Protein AF-A0A060HTQ5-F1 (afdb_monomer_lite)

Radius of gyration: 19.36 Å; chains: 1; bounding box: 30×70×46 Å

Foldseek 3Di:
DQPDFDWAFLLVQLVVQCVVPVHDSVVSSVVSVCCVPVPCVVVLQKDWPAFAADPDDDPCCNVRHGITMGGDLVNLLVVLQDPVDDLVSSLVSVLSSLVVDPVNVPDPCNVVLNVCCVVPVPVSSVLLNVLLVCVVVVNDVDSCPSPDDDPDPDPPDD

Sequence (158 aa):
MAQQVSSITKRVLAKQMARRFGMSLRNAYTHTYTELNESLIPGGIVEQDGAVPATRGPRIFQLDGVPCFRLSGLGMLLACCLDEIDIDRRALLFRQYLDSDRSWRRDPRKDELLSHLKAYPEFTLELLKHGASQYLEGKADHPLSAFPTRKRKSPAST

Organism: NCBI:txid926571

Secondary structure (DSSP, 8-state):
-------EEHHHHHHHHHHHHT--HHHHHHHHHHIIIIIITTTTSEEEEEEEPPSSS-HHHHHH-EEEEEE-HHHHHHHTT-TTS-HHHHHHHHHHHHHH-HHHHT-THHHHHHHHHHH-HHHHHHHHHHHHHHHHTTS-SSGGGGSPP--PPPPP--

Structure (mmCIF, N/CA/C/O backbone):
data_AF-A0A060HTQ5-F1
#
_entry.id   AF-A0A060HTQ5-F1
#
loop_
_atom_site.group_PDB
_atom_site.id
_atom_site.type_symbol
_atom_site.label_atom_id
_atom_site.label_alt_id
_atom_site.label_comp_id
_atom_site.label_asym_id
_atom_site.label_entity_id
_atom_site.label_seq_id
_atom_site.pdbx_PDB_ins_code
_atom_site.Cartn_x
_atom_site.Cartn_y
_atom_site.Cartn_z
_atom_site.occupancy
_atom_site.B_iso_or_equiv
_atom_site.auth_seq_id
_atom_site.auth_comp_id
_atom_site.auth_asym_id
_atom_site.auth_atom_id
_atom_site.pdbx_PDB_model_num
ATOM 1 N N . MET A 1 1 ? -14.066 -12.418 -12.191 1.00 26.75 1 MET A N 1
ATOM 2 C CA . MET A 1 1 ? -13.487 -11.225 -12.842 1.00 26.75 1 MET A CA 1
ATOM 3 C C . MET A 1 1 ? -12.498 -10.616 -11.865 1.00 26.75 1 MET A C 1
ATOM 5 O O . MET A 1 1 ? -12.899 -10.337 -10.745 1.00 26.75 1 MET A O 1
ATOM 9 N N . ALA A 1 2 ? -11.209 -10.545 -12.209 1.00 29.58 2 ALA A N 1
ATOM 10 C CA . ALA A 1 2 ? -10.210 -9.954 -11.321 1.00 29.58 2 ALA A CA 1
ATOM 11 C C . ALA A 1 2 ? -10.485 -8.450 -11.242 1.00 29.58 2 ALA A C 1
ATOM 13 O O . ALA A 1 2 ? -10.435 -7.761 -12.257 1.00 29.58 2 ALA A O 1
ATOM 14 N N . GLN A 1 3 ? -10.868 -7.969 -10.065 1.00 35.91 3 GLN A N 1
ATOM 15 C CA . GLN A 1 3 ? -11.122 -6.557 -9.832 1.00 35.91 3 GLN A CA 1
ATOM 16 C C . GLN A 1 3 ? -9.778 -5.833 -9.969 1.00 35.91 3 GLN A C 1
ATOM 18 O O . GLN A 1 3 ? -8.891 -5.990 -9.135 1.00 35.91 3 GLN A O 1
ATOM 23 N N . GLN A 1 4 ? -9.589 -5.146 -11.094 1.00 42.00 4 GLN A N 1
ATOM 24 C CA . GLN A 1 4 ? -8.350 -4.458 -11.427 1.00 42.00 4 GLN A CA 1
ATOM 25 C C . GLN A 1 4 ? -8.145 -3.324 -10.415 1.00 42.00 4 GLN A C 1
ATOM 27 O O . GLN A 1 4 ? -8.977 -2.421 -10.308 1.00 42.00 4 GLN A O 1
ATOM 32 N N . VAL A 1 5 ? -7.067 -3.397 -9.632 1.00 53.59 5 VAL A N 1
ATOM 33 C CA . VAL A 1 5 ? -6.632 -2.291 -8.772 1.00 53.59 5 VAL A CA 1
ATOM 34 C C . VAL A 1 5 ? -6.407 -1.090 -9.689 1.00 53.59 5 VAL A C 1
ATOM 36 O O . VAL A 1 5 ? -5.666 -1.187 -10.663 1.00 53.59 5 VAL A O 1
ATOM 39 N N . SER A 1 6 ? -7.097 0.023 -9.437 1.00 69.19 6 SER A N 1
ATOM 40 C CA . SER A 1 6 ? -7.056 1.191 -10.319 1.00 69.19 6 SER A CA 1
ATOM 41 C C . SER A 1 6 ? -5.639 1.772 -10.376 1.00 69.19 6 SER A C 1
ATOM 43 O O . SER A 1 6 ? -5.174 2.354 -9.395 1.00 69.19 6 SER A O 1
ATOM 45 N N . SER A 1 7 ? -4.961 1.629 -11.512 1.00 79.56 7 SER A N 1
ATOM 46 C CA . SER A 1 7 ? -3.643 2.216 -11.754 1.00 79.56 7 SER A CA 1
ATOM 47 C C . SER A 1 7 ? -3.751 3.729 -11.988 1.00 79.56 7 SER A C 1
ATOM 49 O O . SER A 1 7 ? -4.647 4.183 -12.704 1.00 79.56 7 SER A O 1
ATOM 51 N N . ILE A 1 8 ? -2.838 4.524 -11.427 1.00 88.06 8 ILE A N 1
ATOM 52 C CA . ILE A 1 8 ? -2.872 5.994 -11.479 1.00 88.06 8 ILE A CA 1
ATOM 53 C C . ILE A 1 8 ? -1.564 6.572 -12.031 1.00 88.06 8 ILE A C 1
ATOM 55 O O . ILE A 1 8 ? -0.475 6.110 -11.705 1.00 88.06 8 ILE A O 1
ATOM 59 N N . THR A 1 9 ? -1.641 7.617 -12.858 1.00 90.38 9 THR A N 1
ATOM 60 C CA . THR A 1 9 ? -0.435 8.333 -13.317 1.00 90.38 9 THR A CA 1
ATOM 61 C C . THR A 1 9 ? 0.075 9.304 -12.249 1.00 90.38 9 THR A C 1
ATOM 63 O O . THR A 1 9 ? -0.713 9.888 -11.497 1.00 90.38 9 THR A O 1
ATOM 66 N N . LYS A 1 10 ? 1.388 9.587 -12.249 1.00 87.75 10 LYS A N 1
ATOM 67 C CA . LYS A 1 10 ? 2.024 10.549 -11.317 1.00 87.75 10 LYS A CA 1
ATOM 68 C C . LYS A 1 10 ? 1.311 11.903 -11.287 1.00 87.75 10 LYS A C 1
ATOM 70 O O . LYS A 1 10 ? 1.110 12.492 -10.231 1.00 87.75 10 LYS A O 1
ATOM 75 N N . ARG A 1 11 ? 0.877 12.392 -12.454 1.00 88.75 11 ARG A N 1
ATOM 76 C CA . ARG A 1 11 ? 0.183 13.681 -12.582 1.00 88.75 11 ARG A CA 1
ATOM 77 C C . ARG A 1 11 ? -1.183 13.684 -11.899 1.00 88.75 11 ARG A C 1
ATOM 79 O O . ARG A 1 11 ? -1.560 14.703 -11.324 1.00 88.75 11 ARG A O 1
ATOM 86 N N . VAL A 1 12 ? -1.945 12.593 -11.998 1.00 91.50 12 VAL A N 1
ATOM 87 C CA . VAL A 1 12 ? -3.253 12.495 -11.332 1.00 91.50 12 VAL A CA 1
ATOM 88 C C . VAL A 1 12 ? -3.051 12.404 -9.822 1.00 91.50 12 VAL A C 1
ATOM 90 O O . VAL A 1 12 ? -3.721 13.136 -9.096 1.00 91.50 12 VAL A O 1
ATOM 93 N N . LEU A 1 13 ? -2.070 11.620 -9.365 1.00 91.62 13 LEU A N 1
ATOM 94 C CA . LEU A 1 13 ? -1.721 11.527 -7.948 1.00 91.62 13 LEU A CA 1
ATOM 95 C C . LEU A 1 13 ? -1.300 12.892 -7.378 1.00 91.62 13 LEU A C 1
ATOM 97 O O . LEU A 1 13 ? -1.881 13.356 -6.403 1.00 91.62 13 LEU A O 1
ATOM 101 N N . ALA A 1 14 ? -0.400 13.611 -8.055 1.00 93.81 14 ALA A N 1
ATOM 102 C CA . ALA A 1 14 ? 0.023 14.953 -7.650 1.00 93.81 14 ALA A CA 1
ATOM 103 C C . ALA A 1 14 ? -1.146 15.951 -7.572 1.00 93.81 14 ALA A C 1
ATOM 105 O O . ALA A 1 14 ? -1.216 16.764 -6.653 1.00 93.81 14 ALA A O 1
ATOM 106 N N . LYS A 1 15 ? -2.106 15.884 -8.508 1.00 95.00 15 LYS A N 1
ATOM 107 C CA . LYS A 1 15 ? -3.328 16.705 -8.451 1.00 95.00 15 LYS A CA 1
ATOM 108 C C . LYS A 1 15 ? -4.191 16.370 -7.234 1.00 95.00 15 LYS A C 1
ATOM 110 O O . LYS A 1 15 ? -4.764 17.281 -6.640 1.00 95.00 15 LYS A O 1
ATOM 115 N N . GLN A 1 16 ? -4.311 15.091 -6.881 1.00 94.25 16 GLN A N 1
ATOM 116 C CA . GLN A 1 16 ? -5.039 14.669 -5.684 1.00 94.25 16 GLN A CA 1
ATOM 117 C C . GLN A 1 16 ? -4.335 15.156 -4.412 1.00 94.25 16 GLN A C 1
ATOM 119 O O . GLN A 1 16 ? -5.002 15.712 -3.544 1.00 94.25 16 GLN A O 1
ATOM 124 N N . MET A 1 17 ? -3.004 15.042 -4.334 1.00 93.81 17 MET A N 1
ATOM 125 C CA . MET A 1 17 ? -2.215 15.533 -3.196 1.00 93.81 17 MET A CA 1
ATOM 126 C C . MET A 1 17 ? -2.318 17.055 -3.042 1.00 93.81 17 MET A C 1
ATOM 128 O O . MET A 1 17 ? -2.583 17.542 -1.947 1.00 93.81 17 MET A O 1
ATOM 132 N N . ALA A 1 18 ? -2.214 17.807 -4.144 1.00 96.44 18 ALA A N 1
ATOM 133 C CA . ALA A 1 18 ? -2.379 19.261 -4.140 1.00 96.44 18 ALA A CA 1
ATOM 134 C C . ALA A 1 18 ? -3.727 19.691 -3.543 1.00 96.44 18 ALA A C 1
ATOM 136 O O . ALA A 1 18 ? -3.780 20.597 -2.717 1.00 96.44 18 ALA A O 1
ATOM 137 N N . ARG A 1 19 ? -4.812 19.003 -3.928 1.00 95.88 19 ARG A N 1
ATOM 138 C CA . ARG A 1 19 ? -6.161 19.260 -3.404 1.00 95.88 19 ARG A CA 1
ATOM 139 C C . ARG A 1 19 ? -6.300 18.858 -1.940 1.00 95.88 19 ARG A C 1
ATOM 141 O O . ARG A 1 19 ? -6.847 19.628 -1.164 1.00 95.88 19 ARG A O 1
ATOM 148 N N . ARG A 1 20 ? -5.817 17.666 -1.574 1.00 93.38 20 ARG A N 1
ATOM 149 C CA . ARG A 1 20 ? -5.954 17.113 -0.219 1.00 93.38 20 ARG A CA 1
ATOM 150 C C . ARG A 1 20 ? -5.215 17.951 0.824 1.00 93.38 20 ARG A C 1
ATOM 152 O O . ARG A 1 20 ? -5.721 18.112 1.924 1.00 93.38 20 ARG A O 1
ATOM 159 N N . PHE A 1 21 ? -4.048 18.481 0.468 1.00 93.69 21 PHE A N 1
ATOM 160 C CA . PHE A 1 21 ? -3.161 19.186 1.395 1.00 93.69 21 PHE A CA 1
ATOM 161 C C . PHE A 1 21 ? -3.082 20.702 1.159 1.00 93.69 21 PHE A C 1
ATOM 163 O O . PHE A 1 21 ? -2.255 21.367 1.772 1.00 93.69 21 PHE A O 1
ATOM 170 N N . GLY A 1 22 ? -3.897 21.260 0.257 1.00 95.06 22 GLY A N 1
ATOM 171 C CA . GLY A 1 22 ? -3.929 22.705 -0.001 1.00 95.06 22 GLY A CA 1
ATOM 172 C C . GLY A 1 22 ? -2.606 23.291 -0.512 1.00 95.06 22 GLY A C 1
ATOM 173 O O . GLY A 1 22 ? -2.291 24.442 -0.226 1.00 95.06 22 GLY A O 1
ATOM 174 N N . MET A 1 23 ? -1.812 22.513 -1.253 1.00 95.06 23 MET A N 1
ATOM 175 C CA . MET A 1 23 ? -0.480 22.916 -1.723 1.00 95.06 23 MET A CA 1
ATOM 176 C C . MET A 1 23 ? -0.444 23.200 -3.231 1.00 95.06 23 MET A C 1
ATOM 178 O O . MET A 1 23 ? -1.304 22.755 -3.995 1.00 95.06 23 MET A O 1
ATOM 182 N N . SER A 1 24 ? 0.584 23.924 -3.690 1.00 96.69 24 SER A N 1
ATOM 183 C CA . SER A 1 24 ? 0.761 24.200 -5.120 1.00 96.69 24 SER A CA 1
ATOM 184 C C . SER A 1 24 ? 0.977 22.905 -5.915 1.00 96.69 24 SER A C 1
ATOM 186 O O . SER A 1 24 ? 1.612 21.961 -5.440 1.00 96.69 24 SER A O 1
ATOM 188 N N . LEU A 1 25 ? 0.499 22.864 -7.165 1.00 94.62 25 LEU A N 1
ATOM 189 C CA . LEU A 1 25 ? 0.661 21.682 -8.019 1.00 94.62 25 LEU A CA 1
ATOM 190 C C . LEU A 1 25 ? 2.138 21.341 -8.262 1.00 94.62 25 LEU A C 1
ATOM 192 O O . LEU A 1 25 ? 2.480 20.165 -8.352 1.00 94.62 25 LEU A O 1
ATOM 196 N N . ARG A 1 26 ? 3.009 22.357 -8.350 1.00 95.56 26 ARG A N 1
ATOM 197 C CA . ARG A 1 26 ? 4.457 22.166 -8.498 1.00 95.56 26 ARG A CA 1
ATOM 198 C C . ARG A 1 26 ? 5.029 21.423 -7.292 1.00 95.56 26 ARG A C 1
ATOM 200 O O . ARG A 1 26 ? 5.718 20.428 -7.482 1.00 95.56 26 ARG A O 1
ATOM 207 N N . ASN A 1 27 ? 4.699 21.867 -6.080 1.00 95.88 27 ASN A N 1
ATOM 208 C CA . ASN A 1 27 ? 5.211 21.257 -4.853 1.00 95.88 27 ASN A CA 1
ATOM 209 C C . ASN A 1 27 ? 4.653 19.843 -4.667 1.00 95.88 27 ASN A C 1
ATOM 211 O O . ASN A 1 27 ? 5.420 18.919 -4.413 1.00 95.88 27 ASN A O 1
ATOM 215 N N . ALA A 1 28 ? 3.348 19.656 -4.893 1.00 95.62 28 ALA A N 1
ATOM 216 C CA . ALA A 1 28 ? 2.724 18.338 -4.842 1.00 95.62 28 ALA A CA 1
ATOM 217 C C . ALA A 1 28 ? 3.365 17.364 -5.834 1.00 95.62 28 ALA A C 1
ATOM 219 O O . ALA A 1 28 ? 3.597 16.208 -5.494 1.00 95.62 28 ALA A O 1
ATOM 220 N N . TYR A 1 29 ? 3.665 17.824 -7.052 1.00 94.12 29 TYR A N 1
ATOM 221 C CA . TYR A 1 29 ? 4.306 16.999 -8.069 1.00 94.12 29 TYR A CA 1
ATOM 222 C C . TYR A 1 29 ? 5.717 16.584 -7.662 1.00 94.12 29 TYR A C 1
ATOM 224 O O . TYR A 1 29 ? 6.014 15.392 -7.708 1.00 94.12 29 TYR A O 1
ATOM 232 N N . THR A 1 30 ? 6.556 17.535 -7.235 1.00 95.25 30 THR A N 1
ATOM 233 C CA . THR A 1 30 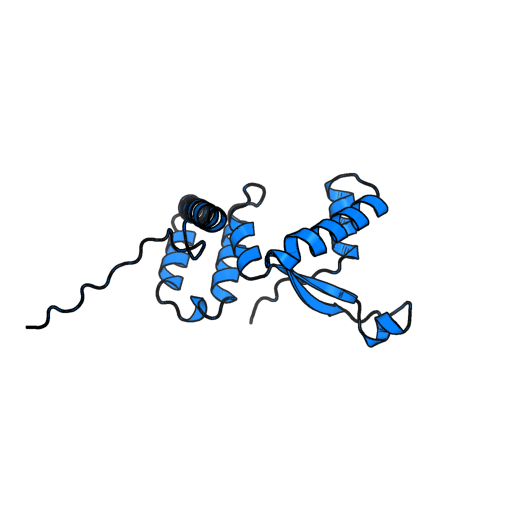? 7.916 17.233 -6.772 1.00 95.25 30 THR A CA 1
ATOM 234 C C . THR A 1 30 ? 7.880 16.245 -5.615 1.00 95.25 30 THR A C 1
ATOM 236 O O . THR A 1 30 ? 8.511 15.201 -5.702 1.00 95.25 30 THR A O 1
ATOM 239 N N . HIS A 1 31 ? 7.073 16.511 -4.585 1.00 94.75 31 HIS A N 1
ATOM 240 C CA . HIS A 1 31 ? 7.034 15.664 -3.398 1.00 94.75 31 HIS A CA 1
ATOM 241 C C . HIS A 1 31 ? 6.491 14.262 -3.703 1.00 94.75 31 HIS A C 1
ATOM 243 O O . HIS A 1 31 ? 7.111 13.271 -3.343 1.00 94.75 31 HIS A O 1
ATOM 249 N N . THR A 1 32 ? 5.404 14.162 -4.477 1.00 93.62 32 THR A N 1
ATOM 250 C CA . THR A 1 32 ? 4.865 12.864 -4.927 1.00 93.62 32 THR A CA 1
ATOM 251 C C . THR A 1 32 ? 5.901 12.072 -5.726 1.00 93.62 32 THR A C 1
ATOM 253 O O . THR A 1 32 ? 5.985 10.855 -5.599 1.00 93.62 32 THR A O 1
ATOM 256 N N . TYR A 1 33 ? 6.669 12.743 -6.587 1.00 91.75 33 TYR A N 1
ATOM 257 C CA . TYR A 1 33 ? 7.698 12.093 -7.392 1.00 91.75 33 TYR A CA 1
ATOM 258 C C . TYR A 1 33 ? 8.857 11.593 -6.527 1.00 91.75 33 TYR A C 1
ATOM 260 O O . TYR A 1 33 ? 9.273 10.450 -6.695 1.00 91.75 33 TYR A O 1
ATOM 268 N N . THR A 1 34 ? 9.353 12.424 -5.614 1.00 95.06 34 THR A N 1
ATOM 269 C CA . THR A 1 34 ? 10.397 12.059 -4.650 1.00 95.06 34 THR A CA 1
ATOM 270 C C . THR A 1 34 ? 9.960 10.843 -3.837 1.00 95.06 34 THR A C 1
ATOM 272 O O . THR A 1 34 ? 10.590 9.798 -3.950 1.00 95.06 34 THR A O 1
ATOM 275 N N . GLU A 1 35 ? 8.807 10.902 -3.165 1.00 94.62 35 GLU A N 1
ATOM 276 C CA . GLU A 1 35 ? 8.309 9.786 -2.346 1.00 94.62 35 GLU A CA 1
ATOM 277 C C . GLU A 1 35 ? 8.108 8.499 -3.152 1.00 94.62 35 GLU A C 1
ATOM 279 O O . GLU A 1 35 ? 8.465 7.411 -2.701 1.00 94.62 35 GLU A O 1
ATOM 284 N N . LEU A 1 36 ? 7.569 8.596 -4.374 1.00 92.69 36 LEU A N 1
ATOM 285 C CA . LEU A 1 36 ? 7.395 7.421 -5.224 1.00 92.69 36 LEU A CA 1
ATOM 286 C C . LEU A 1 36 ? 8.727 6.750 -5.559 1.00 92.69 36 LEU A C 1
ATOM 288 O O . LEU A 1 36 ? 8.827 5.534 -5.428 1.00 92.69 36 LEU A O 1
ATOM 292 N N . ASN A 1 37 ? 9.722 7.505 -6.029 1.00 92.25 37 ASN A N 1
ATOM 293 C CA . ASN A 1 37 ? 10.951 6.901 -6.549 1.00 92.25 37 ASN A CA 1
ATOM 294 C C . ASN A 1 37 ? 12.000 6.621 -5.467 1.00 92.25 37 ASN A C 1
ATOM 296 O O . ASN A 1 37 ? 12.824 5.740 -5.678 1.00 92.25 37 ASN A O 1
ATOM 300 N N . GLU A 1 38 ? 11.991 7.352 -4.354 1.00 95.31 38 GLU A N 1
ATOM 301 C CA . GLU A 1 38 ? 12.982 7.197 -3.281 1.00 95.31 38 GLU A CA 1
ATOM 302 C C . GLU A 1 38 ? 12.501 6.243 -2.184 1.00 95.31 38 GLU A C 1
ATOM 304 O O . GLU A 1 38 ? 13.305 5.483 -1.650 1.00 95.31 38 GLU A O 1
ATOM 309 N N . SER A 1 39 ? 11.192 6.215 -1.904 1.00 92.81 39 SER A N 1
ATOM 310 C CA . SER A 1 39 ? 10.633 5.452 -0.780 1.00 92.81 39 SER A CA 1
ATOM 311 C C . SER A 1 39 ? 9.726 4.310 -1.247 1.00 92.81 39 SER A C 1
ATOM 313 O O . SER A 1 39 ? 9.989 3.137 -0.982 1.00 92.81 39 SER A O 1
ATOM 315 N N . LEU A 1 40 ? 8.640 4.627 -1.959 1.00 93.69 40 LEU A N 1
ATOM 316 C CA . LEU A 1 40 ? 7.526 3.691 -2.156 1.00 93.69 40 LEU A CA 1
ATOM 317 C C . LEU A 1 40 ? 7.825 2.584 -3.173 1.00 93.69 40 LEU A C 1
ATOM 319 O O . LEU A 1 40 ? 7.426 1.439 -2.957 1.00 93.69 40 LEU A O 1
ATOM 323 N N . ILE A 1 41 ? 8.498 2.911 -4.280 1.00 93.38 41 ILE A N 1
ATOM 324 C CA . ILE A 1 41 ? 8.898 1.924 -5.291 1.00 93.38 41 ILE A CA 1
ATOM 325 C C . ILE A 1 41 ? 10.079 1.082 -4.784 1.00 93.38 41 ILE A C 1
ATOM 327 O O . ILE A 1 41 ? 9.955 -0.143 -4.814 1.00 93.38 41 ILE A O 1
ATOM 331 N N . PRO A 1 42 ? 11.182 1.662 -4.259 1.00 93.75 42 PRO A N 1
ATOM 332 C CA . PRO A 1 42 ? 12.279 0.863 -3.706 1.00 93.75 42 PRO A CA 1
ATOM 333 C C . PRO A 1 42 ? 11.853 -0.019 -2.528 1.00 93.75 42 PRO A C 1
ATOM 335 O O . PRO A 1 42 ? 12.307 -1.153 -2.421 1.00 93.75 42 PRO A O 1
ATOM 338 N N . GLY A 1 43 ? 10.933 0.463 -1.685 1.00 89.94 43 GLY A N 1
ATOM 339 C CA . GLY A 1 43 ? 10.347 -0.312 -0.588 1.00 89.94 43 GLY A CA 1
ATOM 340 C C . GLY A 1 43 ? 9.348 -1.387 -1.029 1.00 89.94 43 GLY A C 1
ATOM 341 O O . GLY A 1 43 ? 8.770 -2.064 -0.183 1.00 89.94 43 GLY A O 1
ATOM 342 N N . GLY A 1 44 ? 9.091 -1.535 -2.334 1.00 90.38 44 GLY A N 1
ATOM 343 C CA . GLY A 1 44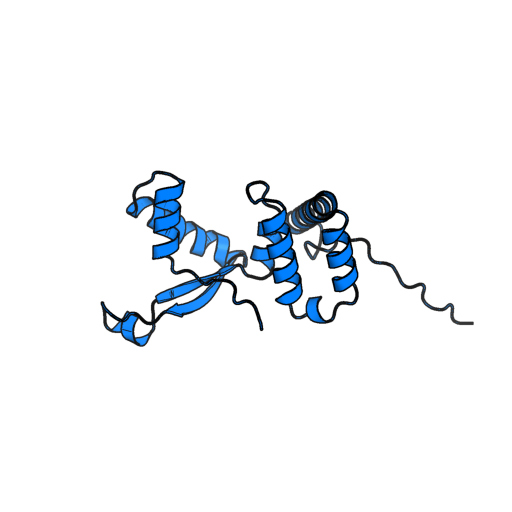 ? 8.173 -2.538 -2.870 1.00 90.38 44 GLY A CA 1
ATOM 344 C C . GLY A 1 44 ? 6.709 -2.319 -2.483 1.00 90.38 44 GLY A C 1
ATOM 345 O O . GLY A 1 44 ? 5.917 -3.253 -2.572 1.00 90.38 44 GLY A O 1
ATOM 346 N N . ILE A 1 45 ? 6.327 -1.114 -2.050 1.00 91.56 45 ILE A N 1
ATOM 347 C CA . ILE A 1 45 ? 4.959 -0.742 -1.647 1.00 91.56 45 ILE A CA 1
ATOM 348 C C . ILE A 1 45 ? 4.123 -0.384 -2.884 1.00 91.56 45 ILE A C 1
ATOM 350 O O . ILE A 1 45 ? 2.933 -0.692 -2.967 1.00 91.56 45 ILE A O 1
ATOM 354 N N . VAL A 1 46 ? 4.751 0.257 -3.870 1.00 93.44 46 VAL A N 1
ATOM 355 C CA . VAL A 1 46 ? 4.134 0.664 -5.136 1.00 93.44 46 VAL A CA 1
ATOM 356 C C . VAL A 1 46 ? 4.889 0.027 -6.294 1.00 93.44 46 VAL A C 1
ATOM 358 O O . VAL A 1 46 ? 6.114 -0.021 -6.294 1.00 93.44 46 VAL A O 1
ATOM 361 N N . GLU A 1 47 ? 4.160 -0.416 -7.313 1.00 91.12 47 GLU A N 1
ATOM 362 C CA . GLU A 1 47 ? 4.729 -0.950 -8.549 1.00 91.12 47 GLU A CA 1
ATOM 363 C C . GLU A 1 47 ? 4.171 -0.234 -9.783 1.00 91.12 47 GLU A C 1
ATOM 365 O O . GLU A 1 47 ? 3.073 0.335 -9.761 1.00 91.12 47 GLU A O 1
ATOM 370 N N . GLN A 1 48 ? 4.952 -0.234 -10.866 1.00 87.75 48 GLN A N 1
ATOM 371 C CA . GLN A 1 48 ? 4.527 0.332 -12.141 1.00 87.75 48 GLN A CA 1
ATOM 372 C C . GLN A 1 48 ? 3.611 -0.663 -12.871 1.00 87.75 48 GLN A C 1
ATOM 374 O O . GLN A 1 48 ? 4.024 -1.765 -13.217 1.00 87.75 48 GLN A O 1
ATOM 379 N N . ASP A 1 49 ? 2.374 -0.249 -13.138 1.00 83.44 49 ASP A N 1
ATOM 380 C CA . ASP A 1 49 ? 1.313 -1.051 -13.760 1.00 83.44 49 ASP A CA 1
ATOM 381 C C . ASP A 1 49 ? 1.102 -0.652 -15.224 1.00 83.44 49 ASP A C 1
ATOM 383 O O . ASP A 1 49 ? 0.027 -0.227 -15.645 1.00 83.44 49 ASP A O 1
ATOM 387 N N . GLY A 1 50 ? 2.182 -0.710 -16.002 1.00 81.44 50 GLY A N 1
ATOM 388 C CA . GLY A 1 50 ? 2.166 -0.361 -17.420 1.00 81.44 50 GLY A CA 1
ATOM 389 C C . GLY A 1 50 ? 2.117 1.145 -17.696 1.00 81.44 50 GLY A C 1
ATOM 390 O O . GLY A 1 50 ? 2.621 1.967 -16.921 1.00 81.44 50 GLY A O 1
ATOM 391 N N . ALA A 1 51 ? 1.561 1.505 -18.855 1.00 80.12 51 ALA A N 1
ATOM 392 C CA . ALA A 1 51 ? 1.522 2.873 -19.354 1.00 80.12 51 ALA A CA 1
ATOM 393 C C . ALA A 1 51 ? 0.193 3.181 -20.058 1.00 80.12 51 ALA A C 1
ATOM 395 O O . ALA A 1 51 ? -0.348 2.354 -20.788 1.00 80.12 51 ALA A O 1
ATOM 396 N N . VAL A 1 52 ? -0.333 4.389 -19.847 1.00 77.06 52 VAL A N 1
ATOM 397 C CA . VAL A 1 52 ? -1.552 4.878 -20.505 1.00 77.06 52 VAL A CA 1
ATOM 398 C C . VAL A 1 52 ? -1.164 5.630 -21.777 1.00 77.06 52 VAL A C 1
ATOM 400 O O . VAL A 1 52 ? -0.459 6.638 -21.668 1.00 77.06 52 VAL A O 1
ATOM 403 N N . PRO A 1 53 ? -1.622 5.203 -22.969 1.00 71.88 53 PRO A N 1
ATOM 404 C CA . PRO A 1 53 ? -1.315 5.890 -24.219 1.00 71.88 53 PRO A CA 1
ATOM 405 C C . PRO A 1 53 ? -1.760 7.353 -24.165 1.00 71.88 53 PRO A C 1
ATOM 407 O O . PRO A 1 53 ? -2.917 7.651 -23.851 1.00 71.88 53 PRO A O 1
ATOM 410 N N . ALA A 1 54 ? -0.860 8.287 -24.472 1.00 73.81 54 ALA A N 1
ATOM 411 C CA . ALA A 1 54 ? -1.244 9.685 -24.586 1.00 73.81 54 ALA A CA 1
ATOM 412 C C . ALA A 1 54 ? -1.843 9.937 -25.974 1.00 73.81 54 ALA A C 1
ATOM 414 O O . ALA A 1 54 ? -1.176 9.779 -26.988 1.00 73.81 54 ALA A O 1
ATOM 415 N N . THR A 1 55 ? -3.092 10.394 -26.039 1.00 73.94 55 THR A N 1
ATOM 416 C CA . THR A 1 55 ? -3.733 10.780 -27.311 1.00 73.94 55 THR A CA 1
ATOM 417 C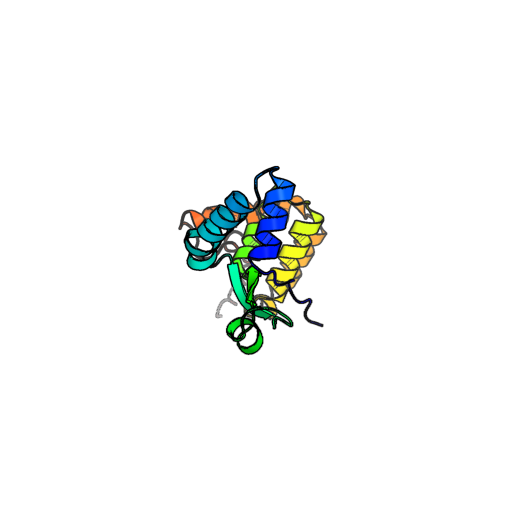 C . THR A 1 55 ? -3.287 12.155 -27.820 1.00 73.94 55 THR A C 1
ATOM 419 O O . THR A 1 55 ? -3.615 12.529 -28.943 1.00 73.94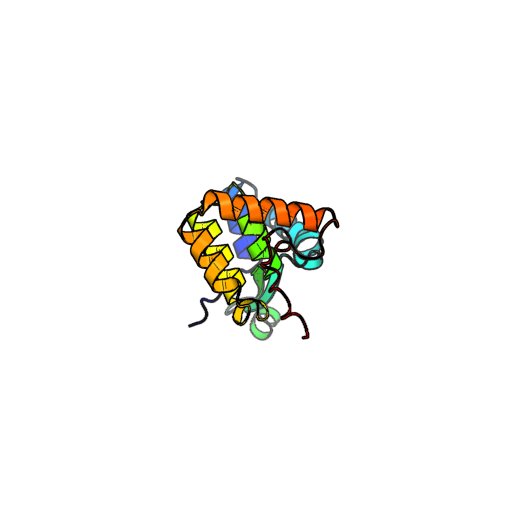 55 THR A O 1
ATOM 422 N N . ARG A 1 56 ? -2.562 12.937 -27.005 1.00 71.88 56 ARG A N 1
ATOM 423 C CA . ARG A 1 56 ? -2.043 14.279 -27.330 1.00 71.88 56 ARG A CA 1
ATOM 424 C C . ARG A 1 56 ? -0.709 14.532 -26.616 1.00 71.88 56 ARG A C 1
ATOM 426 O O . ARG A 1 56 ? -0.503 14.024 -25.517 1.00 71.88 56 ARG A O 1
ATOM 433 N N . GLY A 1 57 ? 0.154 15.378 -27.189 1.00 72.00 57 GLY A N 1
ATOM 434 C CA . GLY A 1 57 ? 1.444 15.778 -26.599 1.00 72.00 57 GLY A CA 1
ATOM 435 C C . GLY A 1 57 ? 2.668 15.219 -27.343 1.00 72.00 57 GLY A C 1
ATOM 436 O O . GLY A 1 57 ? 2.532 14.834 -28.502 1.00 72.00 57 GLY A O 1
ATOM 437 N N . PRO A 1 58 ? 3.864 15.191 -26.724 1.00 78.12 58 PRO A N 1
ATOM 438 C CA . PRO A 1 58 ? 5.095 14.705 -27.355 1.00 78.12 58 PRO A CA 1
ATOM 439 C C . PRO A 1 58 ? 4.962 13.280 -27.904 1.00 78.12 58 PRO A C 1
ATOM 441 O O . PRO A 1 58 ? 4.412 12.412 -27.229 1.00 78.12 58 PRO A O 1
ATOM 444 N N . ARG A 1 59 ? 5.510 13.031 -29.103 1.00 76.94 59 ARG A N 1
ATOM 445 C CA . ARG A 1 59 ? 5.379 11.753 -29.833 1.00 76.94 59 ARG A CA 1
ATOM 446 C C . ARG A 1 59 ? 5.834 10.538 -29.017 1.00 76.94 59 ARG A C 1
ATOM 448 O O . ARG A 1 59 ? 5.205 9.494 -29.108 1.00 76.94 59 ARG A O 1
ATOM 455 N N . ILE A 1 60 ? 6.852 10.705 -28.170 1.00 75.19 60 ILE A N 1
ATOM 456 C CA . ILE A 1 60 ? 7.349 9.666 -27.252 1.00 75.19 60 ILE A CA 1
ATOM 457 C C . ILE A 1 60 ? 6.222 9.152 -26.343 1.00 75.19 60 ILE A C 1
ATOM 459 O O . ILE A 1 60 ? 5.977 7.958 -26.294 1.00 75.19 60 ILE A O 1
ATOM 463 N N . PHE A 1 61 ? 5.441 10.033 -25.708 1.00 73.25 61 PHE A N 1
ATOM 464 C CA . PHE A 1 61 ? 4.329 9.610 -24.841 1.00 73.25 61 PHE A CA 1
ATOM 465 C C . PHE A 1 61 ? 3.128 9.044 -25.605 1.00 73.25 61 PHE A C 1
ATOM 467 O O . PHE A 1 61 ? 2.297 8.357 -25.014 1.00 73.25 61 PHE A O 1
ATOM 474 N N . GLN A 1 62 ? 3.007 9.347 -26.898 1.00 77.94 62 GLN A N 1
ATOM 475 C CA . GLN A 1 62 ? 1.978 8.739 -27.742 1.00 77.94 62 GLN A CA 1
ATOM 476 C C . GLN A 1 62 ? 2.341 7.293 -28.110 1.00 77.94 62 GLN A C 1
ATOM 478 O O . GLN A 1 62 ? 1.445 6.468 -28.254 1.00 77.94 62 GLN A O 1
ATOM 483 N N . LEU A 1 63 ? 3.639 6.996 -28.241 1.00 70.38 63 LEU A N 1
ATOM 484 C CA . LEU A 1 63 ? 4.166 5.669 -28.569 1.00 70.38 63 LEU A CA 1
ATOM 485 C C . LEU A 1 63 ? 4.327 4.789 -27.322 1.00 70.38 63 LEU A C 1
ATOM 487 O O . LEU A 1 63 ? 3.814 3.676 -27.292 1.00 70.38 63 LEU A O 1
ATOM 491 N N . ASP A 1 64 ? 4.974 5.316 -26.282 1.00 76.19 64 ASP A N 1
ATOM 492 C CA . ASP A 1 64 ? 5.372 4.548 -25.094 1.00 76.19 64 ASP A CA 1
ATOM 493 C C . ASP A 1 64 ? 4.351 4.653 -23.946 1.00 76.19 64 ASP A C 1
ATOM 495 O O . ASP A 1 64 ? 4.356 3.855 -23.009 1.00 76.19 64 ASP A O 1
ATOM 499 N N . GLY A 1 65 ? 3.450 5.639 -24.011 1.00 80.12 65 GLY A N 1
ATOM 500 C CA . GLY A 1 65 ? 2.467 5.921 -22.967 1.00 80.12 65 GLY A CA 1
ATOM 501 C C . GLY A 1 65 ? 3.045 6.613 -21.725 1.00 80.12 65 GLY A C 1
ATOM 502 O O . GLY A 1 65 ? 4.247 6.806 -21.556 1.00 80.12 65 GLY A O 1
ATOM 503 N N . VAL A 1 66 ? 2.154 7.034 -20.828 1.00 83.00 66 VAL A N 1
ATOM 504 C CA . VAL A 1 66 ? 2.493 7.633 -19.531 1.00 83.00 66 VAL A CA 1
ATOM 505 C C . VAL A 1 66 ? 2.475 6.546 -18.453 1.00 83.00 66 VAL A C 1
ATOM 507 O O . VAL A 1 66 ? 1.418 5.942 -18.250 1.00 83.00 66 VAL A O 1
ATOM 510 N N . PRO A 1 67 ? 3.576 6.329 -17.710 1.00 85.25 67 PRO A N 1
ATOM 511 C CA . PRO A 1 67 ? 3.638 5.328 -16.650 1.00 85.25 67 PRO A CA 1
ATOM 512 C C . PRO A 1 67 ? 2.514 5.459 -15.620 1.00 85.25 67 PRO A C 1
ATOM 514 O O . PRO A 1 67 ? 2.229 6.558 -15.122 1.00 85.25 67 PRO A O 1
ATOM 517 N N . CYS A 1 68 ? 1.911 4.323 -15.281 1.00 89.19 68 CYS A N 1
ATOM 518 C CA . CYS A 1 68 ? 0.906 4.203 -14.232 1.00 89.19 68 CYS A CA 1
ATOM 519 C C . CYS A 1 68 ? 1.433 3.381 -13.064 1.00 89.19 68 CYS A C 1
ATOM 521 O O . CYS A 1 68 ? 2.293 2.526 -13.231 1.00 89.19 68 CYS A O 1
ATOM 523 N N . PHE A 1 69 ? 0.912 3.659 -11.877 1.00 90.88 69 PHE A N 1
ATOM 524 C CA . PHE A 1 69 ? 1.361 3.075 -10.621 1.00 90.88 69 PHE A CA 1
ATOM 525 C C . PHE A 1 69 ? 0.175 2.471 -9.887 1.00 90.88 69 PHE A C 1
ATOM 527 O O . PHE A 1 69 ? -0.928 3.024 -9.932 1.00 90.88 69 PHE A O 1
ATOM 534 N N . ARG A 1 70 ? 0.401 1.366 -9.185 1.00 91.31 70 ARG A N 1
ATOM 535 C CA . ARG A 1 70 ? -0.573 0.774 -8.264 1.00 91.31 70 ARG A CA 1
ATOM 536 C C . ARG A 1 70 ? 0.120 0.259 -7.010 1.00 91.31 70 ARG A C 1
ATOM 538 O O . ARG A 1 70 ? 1.334 0.077 -7.000 1.00 91.31 70 ARG A O 1
ATOM 545 N N . LEU A 1 71 ? -0.658 0.015 -5.959 1.00 92.12 71 LEU A N 1
ATOM 546 C CA . LEU A 1 71 ? -0.147 -0.686 -4.783 1.00 92.12 71 LEU A CA 1
ATOM 547 C C . LEU A 1 71 ? 0.251 -2.115 -5.165 1.00 92.12 71 LEU A C 1
ATOM 549 O O . LEU A 1 71 ? -0.486 -2.802 -5.880 1.00 92.12 71 LEU A O 1
ATOM 553 N N . SER A 1 72 ? 1.403 -2.548 -4.664 1.00 91.50 72 SER A N 1
ATOM 554 C CA . SER A 1 72 ? 1.810 -3.950 -4.700 1.00 91.50 72 SER A CA 1
ATOM 555 C C . SER A 1 72 ? 0.981 -4.776 -3.704 1.00 91.50 72 SER A C 1
ATOM 557 O O . SER A 1 72 ? 0.182 -4.231 -2.936 1.00 91.50 72 SER A O 1
ATOM 559 N N . 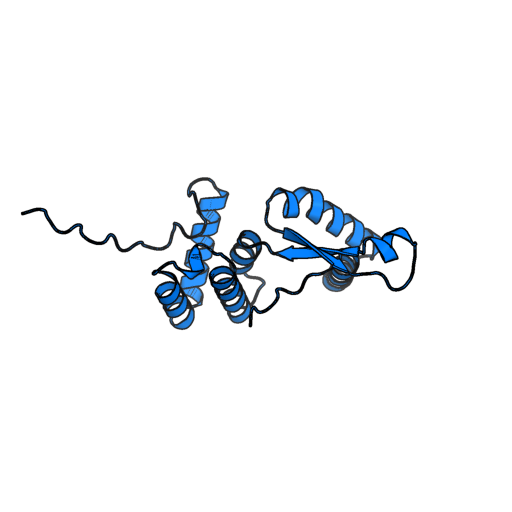GLY A 1 73 ? 1.200 -6.095 -3.657 1.00 89.19 73 GLY A N 1
ATOM 560 C CA . GLY A 1 73 ? 0.645 -6.944 -2.595 1.00 89.19 73 GLY A CA 1
ATOM 561 C C . GLY A 1 73 ? 1.008 -6.436 -1.193 1.00 89.19 73 GLY A C 1
ATOM 562 O O . GLY A 1 73 ? 0.127 -6.235 -0.359 1.00 89.19 73 GLY A O 1
ATOM 563 N N . LEU A 1 74 ? 2.291 -6.132 -0.967 1.00 88.56 74 LEU A N 1
ATOM 564 C CA . LEU A 1 74 ? 2.769 -5.561 0.294 1.00 88.56 74 LEU A CA 1
ATOM 565 C C . LEU A 1 74 ? 2.133 -4.192 0.569 1.00 88.56 74 LEU A C 1
ATOM 567 O O . LEU A 1 74 ? 1.702 -3.931 1.688 1.00 88.56 74 LEU A O 1
ATOM 571 N N . GLY A 1 75 ? 2.015 -3.337 -0.449 1.00 92.06 75 GLY A N 1
ATOM 572 C CA . GLY A 1 75 ? 1.396 -2.023 -0.299 1.00 92.06 75 GLY A CA 1
ATOM 573 C C . GLY A 1 75 ? -0.085 -2.086 0.057 1.00 92.06 75 GLY A C 1
ATOM 574 O O . GLY A 1 75 ? -0.539 -1.311 0.895 1.00 92.06 75 GLY A O 1
ATOM 575 N N . MET A 1 76 ? -0.838 -3.029 -0.517 1.00 92.12 76 MET A N 1
ATOM 576 C CA . MET A 1 76 ? -2.227 -3.276 -0.115 1.00 92.12 76 MET A CA 1
ATOM 577 C C . MET A 1 76 ? -2.305 -3.732 1.340 1.00 92.12 76 MET A C 1
ATOM 579 O O . MET A 1 76 ? -3.141 -3.230 2.087 1.00 92.12 76 MET A O 1
ATOM 583 N N . LEU A 1 77 ? -1.416 -4.638 1.752 1.00 91.19 77 LEU A N 1
ATOM 584 C CA . LEU A 1 77 ? -1.377 -5.158 3.115 1.00 91.19 77 LEU A CA 1
ATOM 585 C C . LEU A 1 77 ? -1.055 -4.065 4.142 1.00 91.19 77 LEU A C 1
ATOM 587 O O . LEU A 1 77 ? -1.759 -3.944 5.138 1.00 91.19 77 LEU A O 1
ATOM 591 N N . LEU A 1 78 ? -0.053 -3.226 3.870 1.00 91.25 78 LEU A N 1
ATOM 592 C CA . LEU A 1 78 ? 0.309 -2.094 4.729 1.00 91.25 78 LEU A CA 1
ATOM 593 C C . LEU A 1 78 ? -0.775 -1.013 4.754 1.00 91.25 78 LEU A C 1
ATOM 595 O O . LEU A 1 78 ? -1.047 -0.447 5.809 1.00 91.25 78 LEU A O 1
ATOM 599 N N . ALA A 1 79 ? -1.448 -0.756 3.629 1.00 92.81 79 ALA A N 1
ATOM 600 C CA . ALA A 1 79 ? -2.568 0.181 3.593 1.00 92.81 79 ALA A CA 1
ATOM 601 C C . ALA A 1 79 ? -3.727 -0.263 4.506 1.00 92.81 79 ALA A C 1
ATOM 603 O O . ALA A 1 79 ? -4.414 0.583 5.070 1.00 92.81 79 ALA A O 1
ATOM 604 N N . CYS A 1 80 ? -3.915 -1.569 4.730 1.00 92.31 80 CYS A N 1
ATOM 605 C CA . CYS A 1 80 ? -4.905 -2.079 5.688 1.00 92.31 80 CYS A CA 1
ATOM 606 C C . CYS A 1 80 ? -4.587 -1.725 7.148 1.00 92.31 80 CYS A C 1
ATOM 608 O O . CYS A 1 80 ? -5.446 -1.912 8.009 1.00 92.31 80 CYS A O 1
ATOM 610 N N . CYS A 1 81 ? -3.374 -1.258 7.441 1.00 91.69 81 CYS A N 1
ATOM 611 C CA . CYS A 1 81 ? -2.917 -0.898 8.781 1.00 91.69 81 CYS A CA 1
ATOM 612 C C . CYS A 1 81 ? -3.047 0.604 9.079 1.00 91.69 81 CYS A C 1
ATOM 614 O O . CYS A 1 81 ? -2.773 1.012 10.205 1.00 91.69 81 CYS A O 1
ATOM 616 N N . LEU A 1 82 ? -3.432 1.414 8.085 1.00 92.31 82 LEU A N 1
ATOM 617 C CA . LEU A 1 82 ? -3.589 2.861 8.219 1.00 92.31 82 LEU A CA 1
ATOM 618 C C . LEU A 1 82 ? -4.931 3.194 8.871 1.00 92.31 82 LEU A C 1
ATOM 620 O O . LEU A 1 82 ? -5.988 2.842 8.343 1.00 92.31 82 LEU A O 1
ATOM 624 N N . ASP A 1 83 ? -4.886 3.886 10.006 1.00 90.25 83 ASP A N 1
ATOM 625 C CA . ASP A 1 83 ? -6.082 4.235 10.780 1.00 90.25 83 ASP A CA 1
ATOM 626 C C . ASP A 1 83 ? -6.904 5.348 10.115 1.00 90.25 83 ASP A C 1
ATOM 628 O O . ASP A 1 83 ? -8.088 5.503 10.397 1.00 90.25 83 ASP A O 1
ATOM 632 N N . GLU A 1 84 ? -6.307 6.096 9.184 1.00 90.62 84 GLU A N 1
ATOM 633 C CA . GLU A 1 84 ? -6.987 7.119 8.387 1.00 90.62 84 GLU A CA 1
ATOM 634 C C . GLU A 1 84 ? -7.925 6.527 7.326 1.00 90.62 84 GLU A C 1
ATOM 636 O O . GLU A 1 84 ? -8.670 7.267 6.677 1.00 90.62 84 GLU A O 1
ATOM 641 N N . ILE A 1 85 ? -7.858 5.211 7.103 1.00 92.56 85 ILE A N 1
ATOM 642 C CA . ILE A 1 85 ? -8.725 4.480 6.183 1.00 92.56 85 ILE A CA 1
ATOM 643 C C . ILE A 1 85 ? -9.837 3.814 6.994 1.00 92.56 85 ILE A C 1
ATOM 645 O O . ILE A 1 85 ? -9.586 3.154 8.001 1.00 92.56 85 ILE A O 1
ATOM 649 N N . ASP A 1 86 ? -11.077 3.960 6.534 1.00 94.19 86 ASP A N 1
ATOM 650 C CA . ASP A 1 86 ? -12.233 3.345 7.174 1.00 94.19 86 ASP A CA 1
ATOM 651 C C . ASP A 1 86 ? -12.137 1.811 7.192 1.00 94.19 86 ASP A C 1
ATOM 653 O O . ASP A 1 86 ? -11.508 1.178 6.337 1.00 94.19 86 ASP A O 1
ATOM 657 N N . ILE A 1 87 ? -12.780 1.204 8.189 1.00 93.56 87 ILE A N 1
ATOM 658 C CA . ILE A 1 87 ? -12.708 -0.237 8.438 1.00 93.56 87 ILE A CA 1
ATOM 659 C C . ILE A 1 87 ? -13.179 -1.078 7.247 1.00 93.56 87 ILE A C 1
ATOM 661 O O . ILE A 1 87 ? -12.547 -2.084 6.918 1.00 93.56 87 ILE A O 1
ATOM 665 N N . ASP A 1 88 ? -14.229 -0.641 6.551 1.00 93.38 88 ASP A N 1
ATOM 666 C CA . ASP A 1 88 ? -14.780 -1.350 5.397 1.00 93.38 88 ASP A CA 1
ATOM 667 C C . ASP A 1 88 ? -13.792 -1.332 4.230 1.00 93.38 88 ASP A C 1
ATOM 669 O O . ASP A 1 88 ? -13.562 -2.350 3.564 1.00 93.38 88 ASP A O 1
ATOM 673 N N . ARG A 1 89 ? -13.138 -0.190 4.003 1.00 93.56 89 ARG A N 1
ATOM 674 C CA . ARG A 1 89 ? -12.107 -0.052 2.981 1.00 93.56 89 ARG A CA 1
ATOM 675 C C . ARG A 1 89 ? -10.843 -0.829 3.326 1.00 93.56 89 ARG A C 1
ATOM 677 O O . ARG A 1 89 ? -10.287 -1.463 2.427 1.00 93.56 89 ARG A O 1
ATOM 684 N N . ARG A 1 90 ? -10.414 -0.839 4.592 1.00 94.44 90 ARG A N 1
ATOM 685 C CA . ARG A 1 90 ? -9.306 -1.685 5.077 1.00 94.44 90 ARG A CA 1
ATOM 686 C C . ARG A 1 90 ? -9.618 -3.167 4.857 1.00 94.44 90 ARG A C 1
ATOM 688 O O . ARG A 1 90 ? -8.800 -3.890 4.295 1.00 94.44 90 ARG A O 1
ATOM 695 N N . ALA A 1 91 ? -10.826 -3.613 5.200 1.00 93.75 91 ALA A N 1
ATOM 696 C CA . ALA A 1 91 ? -11.261 -4.990 4.977 1.00 93.75 91 ALA A CA 1
ATOM 697 C C . ALA A 1 91 ? -11.315 -5.358 3.481 1.00 93.75 91 ALA A C 1
ATOM 699 O O . ALA A 1 91 ? -10.906 -6.455 3.090 1.00 93.75 91 ALA A O 1
ATOM 700 N N . LEU A 1 92 ? -11.772 -4.438 2.623 1.00 93.12 92 LEU A N 1
ATOM 701 C CA . LEU A 1 92 ? -11.771 -4.631 1.172 1.00 93.12 92 LEU A CA 1
ATOM 702 C C . LEU A 1 92 ? -10.348 -4.779 0.618 1.00 93.12 92 LEU A C 1
ATOM 704 O O . LEU A 1 92 ? -10.103 -5.693 -0.169 1.00 93.12 92 LEU A O 1
ATOM 708 N N . LEU A 1 93 ? -9.419 -3.915 1.035 1.00 92.75 93 LEU A N 1
ATOM 709 C CA . LEU A 1 93 ? -8.009 -3.995 0.642 1.00 92.75 93 LEU A CA 1
ATOM 710 C C . LEU A 1 93 ? -7.385 -5.323 1.081 1.00 92.75 93 LEU A C 1
ATOM 712 O O . LEU A 1 93 ? -6.684 -5.957 0.294 1.00 92.75 93 LEU A O 1
ATOM 716 N N . PHE A 1 94 ? -7.697 -5.793 2.291 1.00 92.81 94 PHE A N 1
ATOM 717 C CA . PHE A 1 94 ? -7.168 -7.061 2.784 1.00 92.81 94 PHE A CA 1
ATOM 718 C C . PHE A 1 94 ? -7.703 -8.252 1.980 1.00 92.81 94 PHE A C 1
ATOM 720 O O . PHE A 1 94 ? -6.946 -9.147 1.599 1.00 92.81 94 PHE A O 1
ATOM 727 N N . ARG A 1 95 ? -8.993 -8.236 1.622 1.00 92.06 95 ARG A N 1
ATOM 728 C CA . ARG A 1 95 ? -9.569 -9.233 0.707 1.00 92.06 95 ARG A CA 1
ATOM 729 C C . ARG A 1 95 ? -8.888 -9.198 -0.665 1.00 92.06 95 ARG A C 1
ATOM 731 O O . ARG A 1 95 ? -8.510 -10.249 -1.176 1.00 92.06 95 ARG A O 1
ATOM 738 N N . GLN A 1 96 ? -8.686 -8.008 -1.232 1.00 90.94 96 GLN A N 1
ATOM 739 C CA . GLN A 1 96 ? -7.991 -7.836 -2.513 1.00 90.94 96 GLN A CA 1
ATOM 740 C C . GLN A 1 96 ? -6.556 -8.363 -2.461 1.00 90.94 96 GLN A C 1
ATOM 742 O O . GLN A 1 96 ? -6.128 -9.038 -3.395 1.00 90.94 96 GLN A O 1
ATOM 747 N N . TYR A 1 97 ? -5.841 -8.135 -1.359 1.00 90.88 97 TYR A N 1
ATOM 748 C CA . TYR A 1 97 ? -4.521 -8.712 -1.131 1.00 90.88 97 TYR A CA 1
ATOM 749 C C . TYR A 1 97 ? -4.561 -10.249 -1.208 1.00 90.88 97 TYR A C 1
ATOM 751 O O . TYR A 1 97 ? -3.877 -10.827 -2.056 1.00 90.88 97 TYR A O 1
ATOM 759 N N . LEU A 1 98 ? -5.434 -10.901 -0.427 1.00 89.81 98 LEU A N 1
ATOM 760 C CA . LEU A 1 98 ? -5.592 -12.366 -0.407 1.00 89.81 98 LEU A CA 1
ATOM 761 C C . LEU A 1 98 ? -6.047 -12.956 -1.758 1.00 89.81 98 LEU A C 1
ATOM 763 O O . LEU A 1 98 ? -5.842 -14.141 -2.039 1.00 89.81 98 LEU A O 1
ATOM 767 N N . ASP A 1 99 ? -6.708 -12.158 -2.594 1.00 87.06 99 ASP A N 1
ATOM 768 C CA . ASP A 1 99 ? -7.093 -12.531 -3.955 1.00 87.06 99 ASP A CA 1
ATOM 769 C C . ASP A 1 99 ? -5.981 -12.280 -4.981 1.00 87.06 99 ASP A C 1
ATOM 771 O O . ASP A 1 99 ? -5.896 -12.988 -5.986 1.00 87.06 99 ASP A O 1
ATOM 775 N N . SER A 1 100 ? -5.131 -11.280 -4.775 1.00 81.31 100 SER A N 1
ATOM 776 C CA . SER A 1 100 ? -4.063 -10.907 -5.708 1.00 81.31 100 SER A CA 1
ATOM 777 C C . SER A 1 100 ? -2.826 -11.798 -5.579 1.00 81.31 100 SER A C 1
ATOM 779 O O . SER A 1 100 ? -2.234 -12.177 -6.591 1.00 81.31 100 SER A O 1
ATOM 781 N N . ASP A 1 101 ? -2.475 -12.195 -4.357 1.00 78.44 101 ASP A N 1
ATOM 782 C CA . ASP A 1 101 ? -1.276 -12.973 -4.076 1.00 78.44 101 ASP A CA 1
ATOM 783 C C . ASP A 1 101 ? -1.489 -14.456 -4.424 1.00 78.44 101 ASP A C 1
ATOM 785 O O . ASP A 1 101 ? -2.398 -15.130 -3.925 1.00 78.44 101 ASP A O 1
ATOM 789 N N . ARG A 1 102 ? -0.637 -14.985 -5.310 1.00 74.06 102 ARG A N 1
ATOM 790 C CA . ARG A 1 102 ? -0.709 -16.385 -5.758 1.00 74.06 102 ARG A CA 1
ATOM 791 C C . ARG A 1 102 ? -0.540 -17.373 -4.607 1.00 74.06 102 ARG A C 1
ATOM 793 O O . ARG A 1 102 ? -1.144 -18.443 -4.664 1.00 74.06 102 ARG A O 1
ATOM 800 N N . SER A 1 103 ? 0.242 -17.012 -3.595 1.00 76.56 103 SER A N 1
ATOM 801 C CA . SER A 1 103 ? 0.503 -17.837 -2.416 1.00 76.56 103 SER A CA 1
ATOM 802 C C . SER A 1 103 ? -0.782 -18.022 -1.611 1.00 76.56 103 SER A C 1
ATOM 804 O O . SER A 1 103 ? -1.136 -19.142 -1.254 1.00 76.56 103 SER A O 1
ATOM 806 N N . TRP A 1 104 ? -1.552 -16.943 -1.439 1.00 79.56 104 TRP A N 1
ATOM 807 C CA . TRP A 1 104 ? -2.801 -16.948 -0.675 1.00 79.56 104 TRP A CA 1
ATOM 808 C C . TRP A 1 104 ? -3.986 -17.547 -1.426 1.00 79.56 104 TRP A C 1
ATOM 810 O O . TRP A 1 104 ? -4.867 -18.130 -0.800 1.00 79.56 104 TRP A O 1
ATOM 820 N N . ARG A 1 105 ? -4.011 -17.490 -2.765 1.00 74.19 105 ARG A N 1
ATOM 821 C CA . ARG A 1 105 ? -5.100 -18.089 -3.564 1.00 74.19 105 ARG A CA 1
ATOM 822 C C . ARG A 1 105 ? -5.347 -19.570 -3.281 1.00 74.19 105 ARG A C 1
ATOM 824 O O . ARG A 1 105 ? -6.466 -20.026 -3.493 1.00 74.19 105 ARG A O 1
ATOM 831 N N . ARG A 1 106 ? -4.316 -20.313 -2.876 1.00 77.62 106 ARG A N 1
ATOM 832 C CA . ARG A 1 106 ? -4.391 -21.751 -2.569 1.00 77.62 106 ARG A CA 1
ATOM 833 C C . ARG A 1 106 ? -4.121 -22.059 -1.097 1.00 77.62 106 ARG A C 1
ATOM 835 O O . ARG A 1 106 ? -4.085 -23.232 -0.733 1.00 77.62 106 ARG A O 1
ATOM 842 N N . ASP A 1 107 ? -3.904 -21.039 -0.270 1.00 82.62 107 ASP A N 1
ATOM 843 C CA . ASP A 1 107 ? -3.607 -21.241 1.142 1.00 82.62 107 ASP A CA 1
ATOM 844 C C . ASP A 1 107 ? -4.899 -21.619 1.888 1.00 82.62 107 ASP A C 1
ATOM 846 O O . ASP A 1 107 ? -5.879 -20.870 1.828 1.00 82.62 107 ASP A O 1
ATOM 850 N N . PRO A 1 108 ? -4.929 -22.754 2.608 1.00 81.94 108 PRO A N 1
ATOM 851 C CA . PRO A 1 108 ? -6.120 -23.202 3.328 1.00 81.94 108 PRO A CA 1
ATOM 852 C C . PRO A 1 108 ? -6.559 -22.238 4.442 1.00 81.94 108 PRO A C 1
ATOM 854 O O . PRO A 1 108 ? -7.704 -22.299 4.879 1.00 81.94 108 PRO A O 1
ATOM 857 N N . ARG A 1 109 ? -5.680 -21.335 4.898 1.00 83.88 109 ARG A N 1
ATOM 858 C CA . ARG A 1 109 ? -5.991 -20.319 5.917 1.00 83.88 109 ARG A CA 1
ATOM 859 C C . ARG A 1 109 ? -6.786 -19.144 5.357 1.00 83.88 109 ARG A C 1
ATOM 861 O O . ARG A 1 109 ? -7.318 -18.356 6.131 1.00 83.88 109 ARG A O 1
ATOM 868 N N . LYS A 1 110 ? -6.863 -18.988 4.031 1.00 88.94 110 LYS A N 1
ATOM 869 C CA . LYS A 1 110 ? -7.532 -17.843 3.403 1.00 88.94 110 LYS A CA 1
ATOM 870 C C . LYS A 1 110 ? -8.992 -17.721 3.839 1.00 88.94 110 LYS A C 1
ATOM 872 O O . LYS A 1 110 ? -9.414 -16.641 4.243 1.00 88.94 110 LYS A O 1
ATOM 877 N N . ASP A 1 111 ? -9.746 -18.815 3.782 1.00 88.75 111 ASP A N 1
ATOM 878 C CA . ASP A 1 111 ? -11.174 -18.806 4.120 1.00 88.75 111 ASP A CA 1
ATOM 879 C C . ASP A 1 111 ? -11.405 -18.547 5.614 1.00 88.75 111 ASP A C 1
ATOM 881 O O . ASP A 1 111 ? -12.345 -17.844 5.990 1.00 88.75 111 ASP A O 1
ATOM 885 N N . GLU A 1 112 ? -10.510 -19.053 6.465 1.00 89.12 112 GLU A N 1
ATOM 886 C CA . GLU A 1 112 ? -10.500 -18.776 7.902 1.00 89.12 112 GLU A CA 1
ATOM 887 C C . GLU A 1 112 ? -10.256 -17.283 8.162 1.00 89.12 112 GLU A C 1
ATOM 889 O O . GLU A 1 112 ? -11.074 -16.634 8.813 1.00 89.12 112 GLU A O 1
ATOM 894 N N . LEU A 1 113 ? -9.210 -16.695 7.570 1.00 89.69 113 LEU A N 1
ATOM 895 C CA . LEU A 1 113 ? -8.908 -15.263 7.689 1.00 89.69 113 LEU A CA 1
ATOM 896 C C . LEU A 1 113 ? -10.059 -14.381 7.195 1.00 89.69 113 LEU A C 1
ATOM 898 O O . LEU A 1 113 ? -10.405 -13.398 7.846 1.00 89.69 113 LEU A O 1
ATOM 902 N N . LEU A 1 114 ? -10.686 -14.735 6.070 1.00 91.81 114 LEU A N 1
ATOM 903 C CA . LEU A 1 114 ? -11.844 -14.009 5.547 1.00 91.81 114 LEU A CA 1
ATOM 904 C C . LEU A 1 114 ? -13.070 -14.131 6.461 1.00 91.81 114 LEU A C 1
ATOM 906 O O . LEU A 1 114 ? -13.836 -13.172 6.584 1.00 91.81 114 LEU A O 1
ATOM 910 N N . SER A 1 115 ? -13.251 -15.281 7.111 1.00 92.12 115 SER A N 1
ATOM 911 C CA . SER A 1 115 ? -14.319 -15.498 8.091 1.00 92.12 115 SER A CA 1
ATOM 912 C C . SER A 1 115 ? -14.086 -14.675 9.357 1.00 92.12 115 SER A C 1
ATOM 914 O O . SER A 1 115 ? -15.009 -14.009 9.825 1.00 92.12 115 SER A O 1
ATOM 916 N N . HIS A 1 116 ? -12.848 -14.638 9.861 1.00 91.56 116 HIS A N 1
ATOM 917 C CA . HIS A 1 116 ? -12.455 -13.786 10.985 1.00 91.56 116 HIS A CA 1
ATOM 918 C C . HIS A 1 116 ? -12.617 -12.304 10.664 1.00 91.56 116 HIS A C 1
ATOM 920 O O . HIS A 1 116 ? -13.221 -11.587 11.453 1.00 91.56 116 HIS A O 1
ATOM 926 N N . LEU A 1 117 ? -12.183 -11.861 9.482 1.00 93.50 117 LEU A N 1
ATOM 927 C CA . LEU A 1 117 ? -12.368 -10.483 9.034 1.00 93.50 117 LEU A CA 1
ATOM 928 C C . LEU A 1 117 ? -13.851 -10.092 9.001 1.00 93.50 117 LEU A C 1
ATOM 930 O O . LEU A 1 117 ? -14.198 -8.967 9.337 1.00 93.50 117 LEU A O 1
ATOM 934 N N . LYS A 1 118 ? -14.735 -11.014 8.602 1.00 94.25 118 LYS A N 1
ATOM 935 C CA . LYS A 1 118 ? -16.182 -10.767 8.560 1.00 94.25 118 LYS A CA 1
ATOM 936 C C . LYS A 1 118 ? -16.817 -10.740 9.954 1.00 94.25 118 LYS A C 1
ATOM 938 O O . LYS A 1 118 ? -17.731 -9.954 10.174 1.00 94.25 118 LYS A O 1
ATOM 943 N N . ALA A 1 119 ? -16.383 -11.617 10.858 1.00 94.81 119 ALA A N 1
ATOM 944 C CA . ALA A 1 119 ? -16.954 -11.737 12.199 1.00 94.81 119 ALA A CA 1
ATOM 945 C C . ALA A 1 119 ? -16.392 -10.698 13.187 1.00 94.81 119 ALA A C 1
ATOM 947 O O . ALA A 1 119 ? -17.129 -10.184 14.022 1.00 94.81 119 ALA A O 1
ATOM 948 N N . TYR A 1 120 ? -15.098 -10.389 13.077 1.00 94.56 120 TYR A N 1
ATOM 949 C CA . TYR A 1 120 ? -14.328 -9.552 13.999 1.00 94.56 120 TYR A CA 1
ATOM 950 C C . TYR A 1 120 ? -13.354 -8.643 13.220 1.00 94.56 120 TYR A C 1
ATOM 952 O O . TYR A 1 120 ? -12.133 -8.834 13.293 1.00 94.56 120 TYR A O 1
ATOM 960 N N . PRO A 1 121 ? -13.859 -7.671 12.437 1.00 92.81 121 PRO A N 1
ATOM 961 C CA . PRO A 1 121 ? -13.034 -6.873 11.530 1.00 92.81 121 PRO A CA 1
ATOM 962 C C . PRO A 1 121 ? -11.976 -6.048 12.269 1.00 92.81 121 PRO A C 1
ATOM 964 O O . PRO A 1 121 ? -10.809 -6.092 11.892 1.00 92.81 121 PRO A O 1
ATOM 967 N N . GLU A 1 122 ? -12.352 -5.367 13.354 1.00 93.06 122 GLU A N 1
ATOM 968 C CA . GLU A 1 122 ? -11.440 -4.530 14.149 1.00 93.06 122 GLU A CA 1
ATOM 969 C C . GLU A 1 122 ? -10.279 -5.349 14.709 1.00 93.06 122 GLU A C 1
ATOM 971 O O . GLU A 1 122 ? -9.115 -5.042 14.465 1.00 93.06 122 GLU A O 1
ATOM 976 N N . PHE A 1 123 ? -10.596 -6.455 15.386 1.00 92.75 123 PHE A N 1
ATOM 977 C CA . PHE A 1 123 ? -9.593 -7.344 15.962 1.00 92.75 123 PHE A CA 1
ATOM 978 C C . PHE A 1 123 ? -8.664 -7.934 14.895 1.00 92.75 123 PHE A C 1
ATOM 980 O O . PHE A 1 123 ? -7.448 -7.971 15.074 1.00 92.75 123 PHE A O 1
ATOM 987 N N . THR A 1 124 ? -9.223 -8.372 13.764 1.00 92.19 124 THR A N 1
ATOM 988 C CA . THR A 1 124 ? -8.439 -8.958 12.668 1.00 92.19 124 THR A CA 1
ATOM 989 C C . THR A 1 124 ? -7.474 -7.935 12.069 1.00 92.19 124 THR A C 1
ATOM 991 O O . THR A 1 124 ? -6.319 -8.262 11.794 1.00 92.19 124 THR A O 1
ATOM 994 N N . LEU A 1 125 ? -7.928 -6.694 11.879 1.00 92.44 125 LEU A N 1
ATOM 995 C CA . LEU A 1 125 ? -7.113 -5.614 11.327 1.00 92.44 125 LEU A CA 1
ATOM 996 C C . LEU A 1 125 ? -6.061 -5.103 12.321 1.00 92.44 125 LEU A C 1
ATOM 998 O O . LEU A 1 125 ? -4.963 -4.750 11.895 1.00 92.44 125 LEU A O 1
ATOM 1002 N N . GLU A 1 126 ? -6.341 -5.108 13.624 1.00 92.75 126 GLU A N 1
ATOM 1003 C CA . GLU A 1 126 ? -5.335 -4.801 14.650 1.00 92.75 126 GLU A CA 1
ATOM 1004 C C . GLU A 1 126 ? -4.269 -5.894 14.761 1.00 92.75 126 GLU A C 1
ATOM 1006 O O . GLU A 1 126 ? -3.075 -5.601 14.819 1.00 92.75 126 GLU A O 1
ATOM 1011 N N . LEU A 1 127 ? -4.660 -7.170 14.692 1.00 91.88 127 LEU A N 1
ATOM 1012 C CA . LEU A 1 127 ? -3.696 -8.270 14.653 1.00 91.88 127 LEU A CA 1
ATOM 1013 C C . LEU A 1 127 ? -2.802 -8.189 13.406 1.00 91.88 127 LEU A C 1
ATOM 1015 O O . LEU A 1 127 ? -1.591 -8.409 13.485 1.00 91.88 127 LEU A O 1
ATOM 1019 N N . LEU A 1 128 ? -3.387 -7.818 12.264 1.00 91.69 128 LEU A N 1
ATOM 1020 C CA . LEU A 1 128 ? -2.649 -7.547 11.036 1.00 91.69 128 LEU A CA 1
ATOM 1021 C C . LEU A 1 128 ? -1.640 -6.406 11.221 1.00 91.69 128 LEU A C 1
ATOM 1023 O O . LEU A 1 128 ? -0.478 -6.548 10.844 1.00 91.69 128 LEU A O 1
ATOM 1027 N N . LYS A 1 129 ? -2.071 -5.293 11.819 1.00 92.69 129 LYS A N 1
ATOM 1028 C CA . LYS A 1 129 ? -1.219 -4.134 12.107 1.00 92.69 129 LYS A CA 1
ATOM 1029 C C . LYS A 1 129 ? -0.054 -4.503 13.018 1.00 92.69 129 LYS A C 1
ATOM 1031 O O . LYS A 1 129 ? 1.086 -4.145 12.723 1.00 92.69 129 LYS A O 1
ATOM 1036 N N . HIS A 1 130 ? -0.311 -5.291 14.060 1.00 92.25 130 HIS A N 1
ATOM 1037 C CA . HIS A 1 130 ? 0.735 -5.818 14.928 1.00 92.25 130 HIS A CA 1
ATOM 1038 C C . HIS A 1 130 ? 1.749 -6.673 14.152 1.00 92.25 130 HIS A C 1
ATOM 1040 O O . HIS A 1 130 ? 2.955 -6.450 14.259 1.00 92.25 130 HIS A O 1
ATOM 1046 N N . GLY A 1 131 ? 1.278 -7.610 13.324 1.00 91.62 131 GLY A N 1
ATOM 1047 C CA . GLY A 1 131 ? 2.150 -8.452 12.504 1.00 91.62 131 GLY A CA 1
ATOM 1048 C C . GLY A 1 131 ? 2.972 -7.667 11.478 1.00 91.62 131 GLY A C 1
ATOM 1049 O O . GLY A 1 131 ? 4.166 -7.923 11.316 1.00 91.62 131 GLY A O 1
ATOM 1050 N N . ALA A 1 132 ? 2.377 -6.655 10.845 1.00 91.06 132 ALA A N 1
ATOM 1051 C CA . ALA A 1 132 ? 3.086 -5.739 9.957 1.00 91.06 132 ALA A CA 1
ATOM 1052 C C . ALA A 1 132 ? 4.183 -4.955 10.692 1.00 91.06 132 ALA A C 1
ATOM 1054 O O . ALA A 1 132 ? 5.288 -4.835 10.168 1.00 91.06 132 ALA A O 1
ATOM 1055 N N . SER A 1 133 ? 3.923 -4.496 11.919 1.00 91.50 133 SER A N 1
ATOM 1056 C CA . SER A 1 133 ? 4.938 -3.844 12.756 1.00 91.50 133 SER A CA 1
ATOM 1057 C C . SER A 1 133 ? 6.117 -4.774 13.049 1.00 91.50 133 SER A C 1
ATOM 1059 O O . SER A 1 133 ? 7.265 -4.380 12.874 1.00 91.50 133 SER A O 1
ATOM 1061 N N . GLN A 1 134 ? 5.854 -6.032 13.426 1.00 92.00 134 GLN A N 1
ATOM 1062 C CA . GLN A 1 134 ? 6.916 -7.020 13.670 1.00 92.00 134 GLN A CA 1
ATOM 1063 C C . GLN A 1 134 ? 7.764 -7.283 12.418 1.00 92.00 134 GLN A C 1
ATOM 1065 O O . GLN A 1 134 ? 8.982 -7.424 12.515 1.00 92.00 134 GLN A O 1
ATOM 1070 N N . TYR A 1 135 ? 7.134 -7.330 11.242 1.00 88.69 135 TYR A N 1
ATOM 1071 C CA . TYR A 1 135 ? 7.836 -7.488 9.968 1.00 88.69 135 TYR A CA 1
ATOM 1072 C C . TYR A 1 135 ? 8.748 -6.295 9.661 1.00 88.69 135 TYR A C 1
ATOM 1074 O O . TYR A 1 135 ? 9.917 -6.483 9.335 1.00 88.69 135 TYR A O 1
ATOM 1082 N N . LEU A 1 136 ? 8.243 -5.068 9.819 1.00 86.12 136 LEU A N 1
ATOM 1083 C CA . LEU A 1 136 ? 9.022 -3.846 9.586 1.00 86.12 136 LEU A CA 1
ATOM 1084 C C . LEU A 1 136 ? 10.198 -3.702 10.564 1.00 86.12 136 LEU A C 1
ATOM 1086 O O . LEU A 1 136 ? 11.240 -3.168 10.199 1.00 86.12 136 LEU A O 1
ATOM 1090 N N . GLU A 1 137 ? 10.057 -4.220 11.784 1.00 89.88 137 GLU A N 1
ATOM 1091 C CA . GLU A 1 137 ? 11.128 -4.288 12.785 1.00 89.88 137 GLU A CA 1
ATOM 1092 C C . GLU A 1 137 ? 12.135 -5.428 12.534 1.00 89.88 137 GLU A C 1
ATOM 1094 O O . GLU A 1 137 ? 13.079 -5.592 13.306 1.00 89.88 137 GLU A O 1
ATOM 1099 N N . GLY A 1 138 ? 11.937 -6.247 11.494 1.00 87.69 138 GLY A N 1
ATOM 1100 C CA . GLY A 1 138 ? 12.790 -7.398 11.185 1.00 87.69 138 GLY A CA 1
ATOM 1101 C C . GLY A 1 138 ? 12.637 -8.575 12.156 1.00 87.69 138 GLY A C 1
ATOM 1102 O O . GLY A 1 138 ? 13.477 -9.471 12.172 1.00 87.69 138 GLY A O 1
ATOM 1103 N N . LYS A 1 139 ? 11.579 -8.590 12.977 1.00 89.56 139 LYS A N 1
ATOM 1104 C CA . LYS A 1 139 ? 11.284 -9.659 13.953 1.00 89.56 139 LYS A CA 1
ATOM 1105 C C . LYS A 1 139 ? 10.470 -10.809 13.359 1.00 89.56 139 LYS A C 1
ATOM 1107 O O . LYS A 1 139 ? 10.320 -11.849 13.997 1.00 89.56 139 LYS A O 1
ATOM 1112 N N . ALA A 1 140 ? 9.920 -10.619 12.164 1.00 86.56 140 ALA A N 1
ATOM 1113 C CA . ALA A 1 140 ? 9.151 -11.618 11.439 1.00 86.56 140 ALA A CA 1
ATOM 1114 C C . ALA A 1 140 ? 9.506 -11.592 9.950 1.00 86.56 140 ALA A C 1
ATOM 1116 O O . ALA A 1 140 ? 9.751 -10.528 9.393 1.00 86.56 140 ALA A O 1
ATOM 1117 N N . ASP A 1 141 ? 9.438 -12.752 9.295 1.00 84.12 141 ASP A N 1
ATOM 1118 C CA . ASP A 1 141 ? 9.728 -12.873 7.857 1.00 84.12 141 ASP A CA 1
ATOM 1119 C C . ASP A 1 141 ? 8.579 -12.381 6.961 1.00 84.12 141 ASP A C 1
ATOM 1121 O O . ASP A 1 141 ? 8.770 -12.129 5.773 1.00 84.12 141 ASP A O 1
ATOM 1125 N N . HIS A 1 142 ? 7.363 -12.268 7.508 1.00 84.12 142 HIS A N 1
ATOM 1126 C CA . HIS A 1 142 ? 6.174 -11.855 6.764 1.00 84.12 142 HIS A CA 1
ATOM 1127 C C . HIS A 1 142 ? 5.158 -11.133 7.676 1.00 84.12 142 HIS A C 1
ATOM 1129 O O . HIS A 1 142 ? 4.960 -11.567 8.814 1.00 84.12 142 HIS A O 1
ATOM 1135 N N . PRO A 1 143 ? 4.430 -10.100 7.198 1.00 82.81 143 PRO A N 1
ATOM 1136 C CA . PRO A 1 143 ? 3.454 -9.356 8.013 1.00 82.81 143 PRO A CA 1
ATOM 1137 C C . PRO A 1 143 ? 2.317 -10.207 8.600 1.00 82.81 143 PRO A C 1
ATOM 1139 O O . PRO A 1 143 ? 1.748 -9.880 9.634 1.00 82.81 143 PRO A O 1
ATOM 1142 N N . LEU A 1 144 ? 1.982 -11.323 7.947 1.00 84.75 144 LEU A N 1
ATOM 1143 C CA . LEU A 1 144 ? 0.950 -12.264 8.407 1.00 84.75 144 LEU A CA 1
ATOM 1144 C C . LEU A 1 144 ? 1.471 -13.379 9.326 1.00 84.75 144 LEU A C 1
ATOM 1146 O O . LEU A 1 144 ? 0.698 -14.254 9.711 1.00 84.75 144 LEU A O 1
ATOM 1150 N N . SER A 1 145 ? 2.750 -13.365 9.710 1.00 81.50 145 SER A N 1
ATOM 1151 C CA . SER A 1 145 ? 3.313 -14.374 10.621 1.00 81.50 145 SER A CA 1
ATOM 1152 C C . SER A 1 145 ? 2.727 -14.312 12.037 1.00 81.50 145 SER A C 1
ATOM 1154 O O . SER A 1 145 ? 2.809 -15.294 12.767 1.00 81.50 145 SER A O 1
ATOM 1156 N N . ALA A 1 146 ? 2.096 -13.194 12.415 1.00 77.25 146 ALA A N 1
ATOM 1157 C CA . ALA A 1 146 ? 1.414 -13.040 13.700 1.00 77.25 146 ALA A CA 1
ATOM 1158 C C . ALA A 1 146 ? 0.111 -13.854 13.813 1.00 77.25 146 ALA A C 1
ATOM 1160 O O . ALA A 1 146 ? -0.390 -14.060 14.918 1.00 77.25 146 ALA A O 1
ATOM 1161 N N . PHE A 1 147 ? -0.451 -14.329 12.695 1.00 77.38 147 PHE A N 1
ATOM 1162 C CA . PHE A 1 147 ? -1.674 -15.124 12.737 1.00 77.38 147 PHE A CA 1
ATOM 1163 C C . PHE A 1 147 ? -1.373 -16.548 13.229 1.00 77.38 147 PHE A C 1
ATOM 1165 O O . PHE A 1 147 ? -0.498 -17.221 12.669 1.00 77.38 147 PHE A O 1
ATOM 1172 N N . PRO A 1 148 ? -2.092 -17.040 14.257 1.00 67.50 148 PRO A N 1
ATOM 1173 C CA . PRO A 1 148 ? -1.833 -18.351 14.832 1.00 67.50 148 PRO A CA 1
ATOM 1174 C C . PRO A 1 148 ? -2.005 -19.441 13.773 1.00 67.50 148 PRO A C 1
ATOM 1176 O O . PRO A 1 148 ? -3.065 -19.594 13.171 1.00 67.50 148 PRO A O 1
ATOM 1179 N N . THR A 1 149 ? -0.955 -20.229 13.547 1.00 63.28 149 THR A N 1
ATOM 1180 C CA . THR A 1 149 ? -1.040 -21.406 12.682 1.00 63.28 149 THR A CA 1
ATOM 1181 C C . THR A 1 149 ? -1.464 -22.605 13.514 1.00 63.28 149 THR A C 1
ATOM 1183 O O . THR A 1 149 ? -0.836 -22.964 14.513 1.00 63.28 149 THR A O 1
ATOM 1186 N N . ARG A 1 150 ? -2.544 -23.271 13.100 1.00 54.88 150 ARG A N 1
ATOM 1187 C CA . ARG A 1 150 ? -2.914 -24.555 13.689 1.00 54.88 150 ARG A CA 1
ATOM 1188 C C . ARG A 1 150 ? -1.858 -25.577 13.260 1.00 54.88 150 ARG A C 1
ATOM 1190 O O . ARG A 1 150 ? -1.908 -26.083 12.141 1.00 54.88 150 ARG A O 1
ATOM 1197 N N . LYS A 1 151 ? -0.886 -25.892 14.129 1.00 48.28 151 LYS A N 1
ATOM 1198 C CA . LYS A 1 151 ? -0.020 -27.064 13.922 1.00 48.28 151 LYS A CA 1
ATOM 1199 C C . LYS A 1 151 ? -0.937 -28.283 13.832 1.00 48.28 151 LYS A C 1
ATOM 1201 O O . LYS A 1 151 ? -1.530 -28.690 14.832 1.00 48.28 151 LYS A O 1
ATOM 1206 N N . ARG A 1 152 ? -1.090 -28.862 12.637 1.00 46.25 152 ARG A N 1
ATOM 1207 C CA . ARG A 1 152 ? -1.656 -30.209 12.514 1.00 46.25 152 ARG A CA 1
ATOM 1208 C C . ARG A 1 152 ? -0.763 -31.118 13.352 1.00 46.25 152 ARG A C 1
ATOM 1210 O O . ARG A 1 152 ? 0.434 -31.190 13.091 1.00 46.25 152 ARG A O 1
ATOM 1217 N N . LYS A 1 153 ? -1.327 -31.768 14.377 1.00 42.28 153 LYS A N 1
ATOM 1218 C CA . LYS A 1 153 ? -0.655 -32.883 15.048 1.00 42.28 153 LYS A CA 1
ATOM 1219 C C . LYS A 1 153 ? -0.263 -33.873 13.953 1.00 42.28 153 LYS A C 1
ATOM 1221 O O . LYS A 1 153 ? -1.144 -34.386 13.264 1.00 42.28 153 LYS A O 1
ATOM 1226 N N . SER A 1 154 ? 1.034 -34.088 13.765 1.00 38.50 154 SER A N 1
ATOM 1227 C CA . SER A 1 154 ? 1.542 -35.217 12.994 1.00 38.50 154 SER A CA 1
ATOM 1228 C C . SER A 1 154 ? 0.865 -36.474 13.548 1.00 38.50 154 SER A C 1
ATOM 1230 O O . SER A 1 154 ? 0.819 -36.609 14.777 1.00 38.50 154 SER A O 1
ATOM 1232 N N . PRO A 1 155 ? 0.296 -37.364 12.718 1.00 47.84 155 PRO A N 1
ATOM 1233 C CA . PRO A 1 155 ? -0.143 -38.651 13.229 1.00 47.84 155 PRO A CA 1
ATOM 1234 C C . PRO A 1 155 ? 1.088 -39.320 13.840 1.00 47.84 155 PRO A C 1
ATOM 1236 O O . PRO A 1 155 ? 2.126 -39.427 13.187 1.00 47.84 155 PRO A O 1
ATOM 1239 N N . ALA A 1 156 ? 0.995 -39.660 15.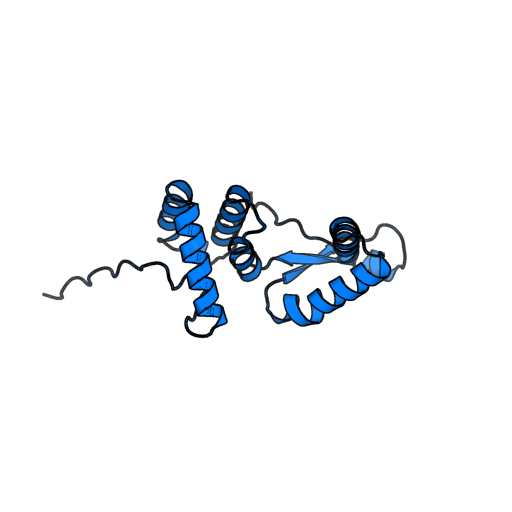124 1.00 47.91 156 ALA A N 1
ATOM 1240 C CA . ALA A 1 156 ? 2.023 -40.423 15.804 1.00 47.91 156 ALA A CA 1
ATOM 1241 C C . ALA A 1 156 ? 2.228 -41.711 15.002 1.00 47.91 156 ALA A C 1
ATOM 1243 O O . ALA A 1 156 ? 1.285 -42.485 14.831 1.00 47.91 156 ALA A O 1
ATOM 1244 N N . SER A 1 157 ? 3.431 -41.892 14.461 1.00 47.69 157 SER A N 1
ATOM 1245 C CA . SER A 1 157 ? 3.862 -43.165 13.901 1.00 47.69 157 SER A CA 1
ATOM 1246 C C . SER A 1 157 ? 3.793 -44.194 15.026 1.00 47.69 157 SER A C 1
ATOM 1248 O O . SER A 1 157 ? 4.593 -44.138 15.961 1.00 47.69 157 SER A O 1
ATOM 1250 N N . THR A 1 158 ? 2.764 -45.034 14.966 1.00 56.34 158 THR A N 1
ATOM 1251 C CA . THR A 1 158 ? 2.684 -46.314 15.677 1.00 56.34 158 THR A CA 1
ATOM 1252 C C . THR A 1 158 ? 3.376 -47.353 14.811 1.00 56.34 158 THR A C 1
ATOM 1254 O O . THR A 1 158 ? 4.037 -48.238 15.387 1.00 56.34 158 THR A O 1
#

pLDDT: mean 84.2, std 14.54, range [26.75, 96.69]